Protein AF-A0A7K7LFU3-F1 (afdb_monomer_lite)

Organism: NCBI:txid75869

pLDDT: mean 89.57, std 10.31, range [48.53, 98.19]

Foldseek 3Di:
DLLQLVLVVQLVCVVVQAKEAEPQFWIKGWDWDWDDDPPDIDIDTDIDTAGDVCLCVLLVHDHPVVDDPVPRDHHYPDLVSSCVVVVHDSVVSVCVSVVVSVVVSVCSNVVHDDDDDRPPRD

Structure (mmCIF, N/CA/C/O backbone):
data_AF-A0A7K7LFU3-F1
#
_entry.id   AF-A0A7K7LFU3-F1
#
loop_
_atom_site.group_PDB
_atom_site.id
_atom_site.type_symbol
_atom_site.label_atom_id
_atom_site.label_alt_id
_atom_site.label_comp_id
_atom_site.label_asym_id
_atom_site.label_entity_id
_atom_site.label_seq_id
_atom_site.pdbx_PDB_ins_code
_atom_site.Cartn_x
_atom_site.Cartn_y
_atom_site.Cartn_z
_atom_site.occupancy
_atom_site.B_iso_or_equiv
_atom_site.auth_seq_id
_atom_site.auth_comp_id
_atom_site.auth_asym_id
_atom_site.auth_atom_id
_atom_site.pdbx_PDB_model_num
ATOM 1 N N . SER A 1 1 ? -14.016 -4.376 4.485 1.00 90.75 1 SER A N 1
ATOM 2 C CA . SER A 1 1 ? -12.919 -5.192 5.059 1.00 90.75 1 SER A CA 1
ATOM 3 C C . SER A 1 1 ? -11.695 -4.307 5.305 1.00 90.75 1 SER A C 1
ATOM 5 O O . SER A 1 1 ? -11.732 -3.148 4.911 1.00 90.75 1 SER A O 1
ATOM 7 N N . VAL A 1 2 ? -10.618 -4.798 5.946 1.00 96.69 2 VAL A N 1
ATOM 8 C CA . VAL A 1 2 ? -9.376 -4.002 6.119 1.00 96.69 2 VAL A CA 1
ATOM 9 C C . VAL A 1 2 ? -8.805 -3.574 4.763 1.00 96.69 2 VAL A C 1
ATOM 11 O O . VAL A 1 2 ? -8.467 -2.412 4.594 1.00 96.69 2 VAL A O 1
ATOM 14 N N . TRP A 1 3 ? -8.754 -4.481 3.782 1.00 96.25 3 TRP A N 1
ATOM 15 C CA . TRP A 1 3 ? -8.216 -4.176 2.453 1.00 96.25 3 TRP A CA 1
ATOM 16 C C . TRP A 1 3 ? -9.107 -3.241 1.626 1.00 96.25 3 TRP A C 1
ATOM 18 O O . TRP A 1 3 ? -8.574 -2.456 0.849 1.00 96.25 3 TRP A O 1
ATOM 28 N N . ASP A 1 4 ? -10.427 -3.235 1.841 1.00 96.25 4 ASP A N 1
ATOM 29 C CA . ASP A 1 4 ? -11.302 -2.219 1.228 1.00 96.25 4 ASP A CA 1
ATOM 30 C C . ASP A 1 4 ? -10.980 -0.818 1.779 1.00 96.25 4 ASP A C 1
ATOM 32 O O . ASP A 1 4 ? -10.830 0.124 1.011 1.00 96.25 4 ASP A O 1
ATOM 36 N N . ALA A 1 5 ? -10.782 -0.685 3.098 1.00 97.25 5 ALA A N 1
ATOM 37 C CA . ALA A 1 5 ? -10.393 0.589 3.712 1.00 97.25 5 ALA A CA 1
ATOM 38 C C . ALA A 1 5 ? -8.985 1.041 3.285 1.00 97.25 5 ALA A C 1
ATOM 40 O O . ALA A 1 5 ? -8.759 2.227 3.069 1.00 97.25 5 ALA A O 1
ATOM 41 N N . VAL A 1 6 ? -8.046 0.102 3.119 1.00 97.38 6 VAL A N 1
ATOM 42 C CA . VAL A 1 6 ? -6.728 0.390 2.530 1.00 97.38 6 VAL A CA 1
ATOM 43 C C . VAL A 1 6 ? -6.864 0.869 1.083 1.00 97.38 6 VAL A C 1
ATOM 45 O O . VAL A 1 6 ? -6.154 1.789 0.693 1.00 97.38 6 VAL A O 1
ATOM 48 N N . SER A 1 7 ? -7.773 0.281 0.299 1.00 96.56 7 SER A N 1
ATOM 49 C CA . SER A 1 7 ? -7.992 0.674 -1.099 1.00 96.56 7 SER A CA 1
ATOM 50 C C . SER A 1 7 ? -8.486 2.120 -1.202 1.00 96.56 7 SER A C 1
ATOM 52 O O . SER A 1 7 ? -7.872 2.913 -1.909 1.00 96.56 7 SER A O 1
ATOM 54 N N . VAL A 1 8 ? -9.502 2.489 -0.410 1.00 96.62 8 VAL A N 1
ATOM 55 C CA . VAL A 1 8 ? -10.002 3.875 -0.318 1.00 96.62 8 VAL A CA 1
ATOM 56 C C . VAL A 1 8 ? -8.896 4.828 0.138 1.00 96.62 8 VAL A C 1
ATOM 58 O O . VAL A 1 8 ? -8.652 5.841 -0.505 1.00 96.62 8 VAL A O 1
ATOM 61 N N . TYR A 1 9 ? -8.149 4.466 1.188 1.00 97.12 9 TYR A N 1
ATOM 62 C CA . TYR A 1 9 ? -7.040 5.283 1.688 1.00 97.12 9 TYR A CA 1
ATOM 63 C C . TYR A 1 9 ? -6.000 5.585 0.600 1.00 97.12 9 TYR A C 1
ATOM 65 O O . TYR A 1 9 ? -5.547 6.721 0.463 1.00 97.12 9 TYR A O 1
ATOM 73 N N . ILE A 1 10 ? -5.610 4.568 -0.176 1.00 96.56 10 ILE A N 1
ATOM 74 C CA . ILE A 1 10 ? -4.663 4.728 -1.284 1.00 96.56 10 ILE A CA 1
ATOM 75 C C . ILE A 1 10 ? -5.268 5.620 -2.364 1.00 96.56 10 ILE A C 1
ATOM 77 O O . ILE A 1 10 ? -4.593 6.530 -2.834 1.00 96.56 10 ILE A O 1
ATOM 81 N N . GLN A 1 11 ? -6.524 5.381 -2.740 1.00 95.25 11 GLN A N 1
ATOM 82 C CA . GLN A 1 11 ? -7.217 6.167 -3.755 1.00 95.25 11 GLN A CA 1
ATOM 83 C C . GLN A 1 11 ? -7.240 7.660 -3.393 1.00 95.25 11 GLN A C 1
ATOM 85 O O . GLN A 1 11 ? -6.828 8.482 -4.215 1.00 95.25 11 GLN A O 1
ATOM 90 N N . ASP A 1 12 ? -7.623 8.000 -2.159 1.00 95.31 12 ASP A N 1
ATOM 91 C CA . ASP A 1 12 ? -7.669 9.381 -1.662 1.00 95.31 12 ASP A CA 1
ATOM 92 C C . ASP A 1 12 ? -6.290 10.058 -1.749 1.00 95.31 12 ASP A C 1
ATOM 94 O O . ASP A 1 12 ? -6.162 11.183 -2.236 1.00 95.31 12 ASP A O 1
ATOM 98 N N . HIS A 1 13 ? -5.222 9.357 -1.355 1.00 95.06 13 HIS A N 1
ATOM 99 C CA . HIS A 1 13 ? -3.860 9.903 -1.412 1.00 95.06 13 HIS A CA 1
ATOM 100 C C . HIS A 1 13 ? -3.358 10.067 -2.856 1.00 95.06 13 HIS A C 1
ATOM 102 O O . HIS A 1 13 ? -2.749 11.089 -3.192 1.00 95.06 13 HIS A O 1
ATOM 108 N N . LEU A 1 14 ? -3.654 9.114 -3.746 1.00 93.19 14 LEU A N 1
ATOM 109 C CA . LEU A 1 14 ? -3.255 9.201 -5.153 1.00 93.19 14 LEU A CA 1
ATOM 110 C C . LEU A 1 14 ? -3.965 10.349 -5.884 1.00 93.19 14 LEU A C 1
ATOM 112 O O . LEU A 1 14 ? -3.333 11.013 -6.710 1.00 93.19 14 LEU A O 1
ATOM 116 N N . GLN A 1 15 ? -5.228 10.646 -5.555 1.00 91.81 15 GLN A N 1
ATOM 117 C CA . GLN A 1 15 ? -5.933 11.831 -6.072 1.00 91.81 15 GLN A CA 1
ATOM 118 C C . GLN A 1 15 ? -5.231 13.137 -5.669 1.00 91.81 15 GLN A C 1
ATOM 120 O O . GLN A 1 15 ? -5.150 14.075 -6.465 1.00 91.81 15 GLN A O 1
ATOM 125 N N . LEU A 1 16 ? -4.639 13.167 -4.473 1.00 92.62 16 LEU A N 1
ATOM 126 C CA . LEU A 1 16 ? -3.815 14.271 -3.971 1.00 92.62 16 LEU A CA 1
ATOM 127 C C . LEU A 1 16 ? -2.362 14.228 -4.478 1.00 92.62 16 LEU A C 1
ATOM 129 O O . LEU A 1 16 ? -1.540 15.052 -4.077 1.00 92.62 16 LEU A O 1
ATOM 133 N N . ARG A 1 17 ? -2.024 13.286 -5.373 1.00 89.75 17 ARG A N 1
ATOM 134 C CA . ARG A 1 17 ? -0.663 13.025 -5.886 1.00 89.75 17 ARG A CA 1
ATOM 135 C C . ARG A 1 17 ? 0.362 12.686 -4.795 1.00 89.75 17 ARG A C 1
ATOM 137 O O . ARG A 1 17 ? 1.577 12.766 -5.030 1.00 89.75 17 ARG A O 1
ATOM 144 N N . GLN A 1 18 ? -0.122 12.255 -3.636 1.00 92.38 18 GLN A N 1
ATOM 145 C CA . GLN A 1 18 ? 0.672 11.754 -2.528 1.00 92.38 18 GLN A CA 1
ATOM 146 C C . GLN A 1 18 ? 0.767 10.232 -2.653 1.00 92.38 18 GLN A C 1
ATOM 148 O O . GLN A 1 18 ? -0.238 9.529 -2.695 1.00 92.38 18 GLN A O 1
ATOM 153 N N . GLY A 1 19 ? 1.983 9.706 -2.765 1.00 93.31 19 GLY A N 1
ATOM 154 C CA . GLY A 1 19 ? 2.163 8.259 -2.802 1.00 93.31 19 GLY A CA 1
ATOM 155 C C . GLY A 1 19 ? 2.065 7.650 -1.405 1.00 93.31 19 GLY A C 1
ATOM 156 O O . GLY A 1 19 ? 2.336 8.320 -0.408 1.00 93.31 19 GLY A O 1
ATOM 157 N N . VAL A 1 20 ? 1.698 6.373 -1.340 1.00 95.56 20 VAL A N 1
ATOM 158 C CA . VAL A 1 20 ? 1.486 5.625 -0.096 1.00 95.56 20 VAL A CA 1
ATOM 159 C C . VAL A 1 20 ? 2.398 4.411 -0.054 1.00 95.56 20 VAL A C 1
ATOM 161 O O . VAL A 1 20 ? 2.433 3.610 -0.987 1.00 95.56 20 VAL A O 1
ATOM 164 N N . ARG A 1 21 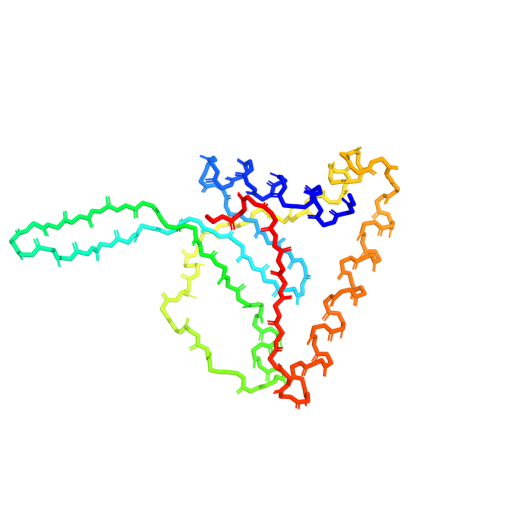? 3.103 4.218 1.058 1.00 95.38 21 ARG A N 1
ATOM 165 C CA . ARG A 1 21 ? 3.936 3.043 1.321 1.00 95.38 21 ARG A CA 1
ATOM 166 C C . ARG A 1 21 ? 3.220 2.071 2.254 1.00 95.38 21 ARG A C 1
ATOM 168 O O . ARG A 1 21 ? 2.915 2.402 3.399 1.00 95.38 21 ARG A O 1
ATOM 175 N N . ILE A 1 22 ? 3.044 0.834 1.799 1.00 95.56 22 ILE A N 1
ATOM 176 C CA . ILE A 1 22 ? 2.499 -0.271 2.591 1.00 95.56 22 ILE A CA 1
ATOM 177 C C . ILE A 1 22 ? 3.659 -1.113 3.141 1.00 95.56 22 ILE A C 1
ATOM 179 O O . ILE A 1 22 ? 4.451 -1.653 2.359 1.00 95.56 22 ILE A O 1
ATOM 183 N N . PRO A 1 23 ? 3.775 -1.271 4.472 1.00 91.88 23 PRO A N 1
ATOM 184 C CA . PRO A 1 23 ? 4.876 -2.004 5.084 1.00 91.88 23 PRO A CA 1
ATOM 185 C C . PRO A 1 23 ? 5.080 -3.406 4.498 1.00 91.88 23 PRO A C 1
ATOM 187 O O . PRO A 1 23 ? 4.150 -4.207 4.415 1.00 91.88 23 PRO A O 1
ATOM 190 N N . ALA A 1 24 ? 6.329 -3.683 4.110 1.00 90.38 24 ALA A N 1
ATOM 191 C CA . ALA A 1 24 ? 6.817 -4.947 3.554 1.00 90.38 24 ALA A CA 1
ATOM 192 C C . ALA A 1 24 ? 6.152 -5.435 2.247 1.00 90.38 24 ALA A C 1
ATOM 194 O O . ALA A 1 24 ? 6.592 -6.453 1.718 1.00 90.38 24 ALA A O 1
ATOM 195 N N . LEU A 1 25 ? 5.141 -4.732 1.725 1.00 93.31 25 LEU A N 1
ATOM 196 C CA . LEU A 1 25 ? 4.450 -5.070 0.481 1.00 93.31 25 LEU A CA 1
ATOM 197 C C . LEU A 1 25 ? 4.969 -4.237 -0.693 1.00 93.31 25 LEU A C 1
ATOM 199 O O . LEU A 1 25 ? 5.378 -4.790 -1.710 1.00 93.31 25 LEU A O 1
ATOM 203 N N . GLY A 1 26 ? 4.969 -2.912 -0.557 1.00 92.88 26 GLY A N 1
ATOM 204 C CA . GLY A 1 26 ? 5.314 -2.026 -1.663 1.00 92.88 26 GLY A CA 1
ATOM 205 C C . GLY A 1 26 ? 4.825 -0.604 -1.463 1.00 92.88 26 GLY A C 1
ATOM 206 O O . GLY A 1 26 ? 4.511 -0.188 -0.347 1.00 92.88 26 GLY A O 1
ATOM 207 N N . SER A 1 27 ? 4.746 0.138 -2.555 1.00 93.06 27 SER A N 1
ATOM 208 C CA . SER A 1 27 ? 4.243 1.504 -2.567 1.00 93.06 27 SER A CA 1
ATOM 209 C C . SER A 1 27 ? 3.403 1.790 -3.799 1.00 93.06 27 SER A C 1
ATOM 211 O O . SER A 1 27 ? 3.685 1.284 -4.880 1.00 93.06 27 SER A O 1
ATOM 213 N N . PHE A 1 28 ? 2.403 2.642 -3.624 1.00 93.62 28 PHE A N 1
ATOM 214 C CA . PHE A 1 28 ? 1.613 3.234 -4.691 1.00 93.62 28 PHE A CA 1
ATOM 215 C C . PHE A 1 28 ? 2.065 4.670 -4.895 1.00 93.62 28 PHE A C 1
ATOM 217 O O . PHE A 1 28 ? 2.272 5.395 -3.922 1.00 93.62 28 PHE A O 1
ATOM 224 N N . ASP A 1 29 ? 2.209 5.086 -6.144 1.00 91.62 29 ASP A N 1
ATOM 225 C CA . ASP A 1 29 ? 2.566 6.459 -6.476 1.00 91.62 29 ASP A CA 1
ATOM 226 C C . ASP A 1 29 ? 1.937 6.882 -7.804 1.00 91.62 29 ASP A C 1
ATOM 228 O O . ASP A 1 29 ? 1.570 6.045 -8.628 1.00 91.62 29 ASP A O 1
ATOM 232 N N . VAL A 1 30 ? 1.838 8.190 -8.023 1.00 89.81 30 VAL A N 1
ATOM 233 C CA . VAL A 1 30 ? 1.459 8.766 -9.313 1.00 89.81 30 VAL A CA 1
ATOM 234 C C . VAL A 1 30 ? 2.717 9.267 -10.005 1.00 89.81 30 VAL A C 1
ATOM 236 O O . VAL A 1 30 ? 3.354 10.218 -9.543 1.00 89.81 30 VAL A O 1
ATOM 239 N N . VAL A 1 31 ? 3.046 8.658 -11.143 1.00 86.62 31 VAL A N 1
ATOM 240 C CA . VAL A 1 31 ? 4.147 9.094 -12.009 1.00 86.62 31 VAL A CA 1
ATOM 241 C C . VAL A 1 31 ? 3.604 9.729 -13.279 1.00 86.62 31 VAL A C 1
ATOM 243 O O . VAL A 1 31 ? 2.566 9.328 -13.801 1.00 86.62 31 VAL A O 1
ATOM 246 N N . THR A 1 32 ? 4.308 10.724 -13.803 1.00 87.38 32 THR A N 1
ATOM 247 C CA . THR A 1 32 ? 3.971 11.307 -15.102 1.00 87.38 32 THR A CA 1
ATOM 248 C C . THR A 1 32 ? 4.516 10.406 -16.203 1.00 87.38 32 THR A C 1
ATOM 250 O O . THR A 1 32 ? 5.727 10.203 -16.287 1.00 87.38 32 THR A O 1
ATOM 253 N N . LYS A 1 33 ? 3.638 9.877 -17.057 1.00 86.75 33 LYS A N 1
ATOM 254 C CA . LYS A 1 33 ? 4.034 9.161 -18.273 1.00 86.75 33 LYS A CA 1
ATOM 255 C C . LYS A 1 33 ? 3.893 10.064 -19.488 1.00 86.75 33 LYS A C 1
ATOM 257 O O . LYS A 1 33 ? 2.956 10.854 -19.584 1.00 86.75 33 LYS A O 1
ATOM 262 N N . CYS A 1 34 ? 4.822 9.904 -20.423 1.00 87.19 34 CYS A N 1
ATOM 263 C CA . CYS A 1 34 ? 4.813 10.574 -21.715 1.00 87.19 34 CYS A CA 1
ATOM 264 C C . CYS A 1 34 ? 4.745 9.508 -22.807 1.00 87.19 34 CYS A C 1
ATOM 266 O O . CYS A 1 34 ? 5.635 8.662 -22.899 1.00 87.19 34 CYS A O 1
ATOM 268 N N . VAL A 1 35 ? 3.709 9.551 -23.638 1.00 88.38 35 VAL A N 1
ATOM 269 C CA . VAL A 1 35 ? 3.558 8.648 -24.783 1.00 88.38 35 VAL A CA 1
ATOM 270 C C . VAL A 1 35 ? 3.545 9.486 -26.052 1.00 88.38 35 VAL A C 1
ATOM 272 O O . VAL A 1 35 ? 2.775 10.437 -26.173 1.00 88.38 35 VAL A O 1
ATOM 275 N N . LYS A 1 36 ? 4.410 9.140 -27.008 1.00 90.94 36 LYS A N 1
ATOM 276 C CA . LYS A 1 36 ? 4.375 9.735 -28.345 1.00 90.94 36 LYS A CA 1
ATOM 277 C C . LYS A 1 36 ? 3.309 9.030 -29.171 1.00 90.94 36 LYS A C 1
ATOM 279 O O . LYS A 1 36 ? 3.423 7.835 -29.434 1.00 90.94 36 LYS A O 1
ATOM 284 N N . VAL A 1 37 ? 2.296 9.775 -29.590 1.00 89.88 37 VAL A N 1
ATOM 285 C CA . VAL A 1 37 ? 1.260 9.307 -30.509 1.00 89.88 37 VAL A CA 1
ATOM 286 C C . VAL A 1 37 ? 1.357 10.162 -31.765 1.00 89.88 37 VAL A C 1
ATOM 288 O O . VAL A 1 37 ? 1.039 11.348 -31.754 1.00 89.88 37 VAL A O 1
ATOM 291 N N . ARG A 1 38 ? 1.834 9.564 -32.864 1.00 88.50 38 ARG A N 1
ATOM 292 C CA . ARG A 1 38 ? 2.171 10.283 -34.109 1.00 88.50 38 ARG A CA 1
ATOM 293 C C . ARG A 1 38 ? 3.209 11.391 -33.841 1.00 88.50 38 ARG A C 1
ATOM 295 O O . ARG A 1 38 ? 4.308 11.075 -33.396 1.00 88.50 38 ARG A O 1
ATOM 302 N N . ASN A 1 39 ? 2.858 12.658 -34.081 1.00 89.12 39 ASN A N 1
ATOM 303 C CA . ASN A 1 39 ? 3.707 13.830 -33.829 1.00 89.12 39 ASN A CA 1
ATOM 304 C C . ASN A 1 39 ? 3.360 14.556 -32.518 1.00 89.12 39 ASN A C 1
ATOM 306 O O . ASN A 1 39 ? 3.954 15.590 -32.218 1.00 89.12 39 ASN A O 1
ATOM 310 N N . GLU A 1 40 ? 2.421 14.029 -31.732 1.00 90.31 40 GLU A N 1
ATOM 311 C CA . GLU A 1 40 ? 1.991 14.629 -30.473 1.00 90.31 40 GLU A CA 1
ATOM 312 C C . GLU A 1 40 ? 2.546 13.835 -29.289 1.00 90.31 40 GLU A C 1
ATOM 314 O O . GLU A 1 40 ? 2.630 12.604 -29.308 1.00 90.31 40 GLU A O 1
ATOM 319 N N . THR A 1 41 ? 2.957 14.550 -28.243 1.00 91.75 41 THR A N 1
ATOM 320 C CA . THR A 1 41 ? 3.351 13.935 -26.972 1.00 91.75 41 THR A CA 1
ATOM 321 C C . THR A 1 41 ? 2.203 14.096 -25.996 1.00 91.75 41 THR A C 1
ATOM 323 O O . THR A 1 41 ? 1.884 15.211 -25.591 1.00 91.75 41 THR A O 1
ATOM 326 N N . ILE A 1 42 ? 1.593 12.979 -25.613 1.00 91.88 42 ILE A N 1
ATOM 327 C CA . ILE A 1 42 ? 0.552 12.946 -24.592 1.00 91.88 42 ILE A CA 1
ATOM 328 C C . ILE A 1 42 ? 1.234 12.729 -23.247 1.00 91.88 42 ILE A C 1
ATOM 330 O O . ILE A 1 42 ? 1.953 11.746 -23.058 1.00 91.88 42 ILE A O 1
ATOM 334 N N . ILE A 1 43 ? 1.005 13.654 -22.320 1.00 91.31 43 ILE A N 1
ATOM 335 C CA . ILE A 1 43 ? 1.527 13.606 -20.956 1.00 91.31 43 ILE A CA 1
ATOM 336 C C . ILE A 1 43 ? 0.350 13.378 -20.019 1.00 91.31 43 ILE A C 1
ATOM 338 O O . ILE A 1 43 ? -0.607 14.151 -20.036 1.00 91.31 43 ILE A O 1
ATOM 342 N N . PHE A 1 44 ? 0.410 12.335 -19.197 1.00 87.88 44 PHE A N 1
ATOM 343 C CA . PHE A 1 44 ? -0.669 12.025 -18.264 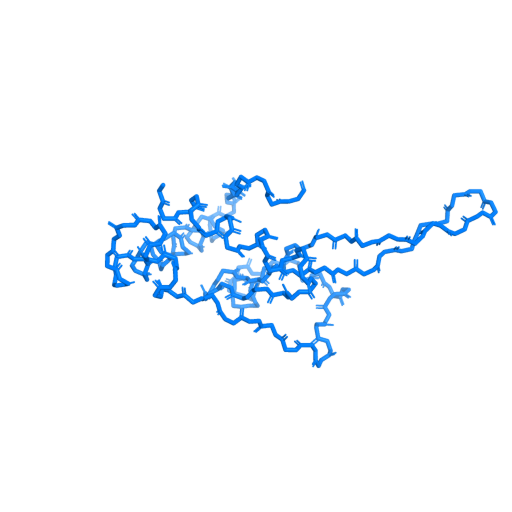1.00 87.88 44 PHE A CA 1
ATOM 344 C C . PHE A 1 44 ? -0.143 11.429 -16.951 1.00 87.88 44 PHE A C 1
ATOM 346 O O . PHE A 1 44 ? 0.900 10.767 -16.937 1.00 87.88 44 PHE A O 1
ATOM 353 N N . PRO A 1 45 ? -0.834 11.676 -15.823 1.00 87.38 45 PRO A N 1
ATOM 354 C CA . PRO A 1 45 ? -0.541 11.007 -14.563 1.00 87.38 45 PRO A CA 1
ATOM 355 C C . PRO A 1 45 ? -0.971 9.536 -14.632 1.00 87.38 45 PRO A C 1
ATOM 357 O O . PRO A 1 45 ? -2.076 9.232 -15.071 1.00 87.38 45 PRO A O 1
ATOM 360 N N . MET A 1 46 ? -0.110 8.631 -14.176 1.00 87.25 46 MET A N 1
ATOM 361 C CA . MET A 1 46 ? -0.368 7.195 -14.116 1.00 87.25 46 MET A CA 1
ATOM 362 C C . MET A 1 46 ? -0.163 6.698 -12.678 1.00 87.25 46 MET A C 1
ATOM 364 O O . MET A 1 46 ? 0.945 6.862 -12.154 1.00 87.25 46 MET A O 1
ATOM 368 N N . PRO A 1 47 ? -1.168 6.068 -12.044 1.00 89.31 47 PRO A N 1
ATOM 369 C CA . PRO A 1 47 ? -0.956 5.338 -10.804 1.00 89.31 47 PRO A CA 1
ATOM 370 C C . PRO A 1 47 ? -0.113 4.091 -11.087 1.00 89.31 47 PRO A C 1
ATOM 372 O O . PRO A 1 47 ? -0.371 3.339 -12.030 1.00 89.31 47 PRO A O 1
ATOM 375 N N . VAL A 1 48 ? 0.927 3.878 -10.288 1.00 89.12 48 VAL A N 1
ATOM 376 C CA . VAL A 1 48 ? 1.824 2.729 -10.413 1.00 89.12 48 VAL A CA 1
ATOM 377 C C . VAL A 1 48 ? 2.057 2.117 -9.041 1.00 89.12 48 VAL A C 1
ATOM 379 O O . VAL A 1 48 ? 2.243 2.819 -8.047 1.00 89.12 48 VAL A O 1
ATOM 382 N N . PHE A 1 49 ? 2.052 0.788 -9.010 1.00 91.06 49 PHE A N 1
ATOM 383 C CA . PHE A 1 49 ? 2.463 0.005 -7.859 1.00 91.06 49 PHE A CA 1
ATOM 384 C C . PHE A 1 49 ? 3.910 -0.462 -8.022 1.00 91.06 49 PHE A C 1
ATOM 386 O O . PHE A 1 49 ? 4.287 -1.005 -9.062 1.00 91.06 49 PHE A O 1
ATOM 393 N N . TYR A 1 50 ? 4.695 -0.303 -6.963 1.00 89.31 50 TYR A N 1
ATOM 394 C CA . TYR A 1 50 ? 6.077 -0.749 -6.873 1.00 89.31 50 TYR A CA 1
ATOM 395 C C . TYR A 1 50 ? 6.212 -1.773 -5.760 1.00 89.31 50 TYR A C 1
ATOM 397 O O . TYR A 1 50 ? 5.887 -1.498 -4.603 1.00 89.31 50 TYR A O 1
ATOM 405 N N . LEU A 1 51 ? 6.706 -2.959 -6.107 1.00 90.12 51 LEU A N 1
ATOM 406 C CA . LEU A 1 51 ? 6.934 -4.022 -5.140 1.00 90.12 51 LEU A CA 1
ATOM 407 C C . LEU A 1 51 ? 8.081 -3.638 -4.196 1.00 90.12 51 LEU A C 1
ATOM 409 O O . LEU A 1 51 ? 9.094 -3.081 -4.619 1.00 90.12 51 LEU A O 1
ATOM 413 N N . ALA A 1 52 ? 7.941 -3.943 -2.907 1.00 89.69 52 ALA A N 1
ATOM 414 C CA . ALA A 1 52 ? 8.983 -3.622 -1.943 1.00 89.69 52 ALA A CA 1
ATOM 415 C C . ALA A 1 52 ? 10.279 -4.398 -2.238 1.00 89.69 52 ALA A C 1
ATOM 417 O O . ALA A 1 52 ? 10.266 -5.598 -2.526 1.00 89.69 52 ALA A O 1
ATOM 418 N N . ARG A 1 53 ? 11.424 -3.717 -2.103 1.00 85.75 53 ARG A N 1
ATOM 419 C CA . ARG A 1 53 ? 12.749 -4.267 -2.440 1.00 85.75 53 ARG A CA 1
ATOM 420 C C . ARG A 1 53 ? 13.082 -5.559 -1.695 1.00 85.75 53 ARG A C 1
ATOM 422 O O . ARG A 1 53 ? 13.755 -6.418 -2.252 1.00 85.75 53 ARG A O 1
ATOM 429 N N . ASN A 1 54 ? 12.602 -5.722 -0.461 1.00 84.94 54 ASN A N 1
ATOM 430 C CA . ASN A 1 54 ? 12.775 -6.965 0.292 1.00 84.94 54 ASN A CA 1
ATOM 431 C C . ASN A 1 54 ? 12.124 -8.156 -0.428 1.00 84.94 54 ASN A C 1
ATOM 433 O O . ASN A 1 54 ? 12.736 -9.211 -0.489 1.00 84.94 54 ASN A O 1
ATOM 437 N N . LEU A 1 55 ? 10.936 -7.991 -1.020 1.00 88.50 55 LEU A N 1
ATOM 438 C CA . LEU A 1 55 ? 10.288 -9.057 -1.789 1.00 88.50 55 LEU A CA 1
ATOM 439 C C . LEU A 1 55 ? 11.014 -9.323 -3.112 1.00 88.50 55 LEU A C 1
ATOM 441 O O . LEU A 1 55 ? 11.173 -10.480 -3.484 1.00 88.50 55 LEU A O 1
ATOM 445 N N . ILE A 1 56 ? 11.498 -8.274 -3.786 1.00 88.50 56 ILE A N 1
ATOM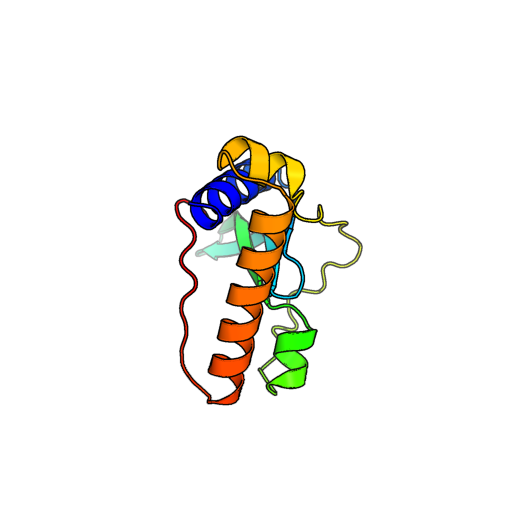 446 C CA . ILE A 1 56 ? 12.270 -8.411 -5.031 1.00 88.50 56 ILE A CA 1
ATOM 447 C C . ILE A 1 56 ? 13.550 -9.219 -4.784 1.00 88.50 56 ILE A C 1
ATOM 449 O O . ILE A 1 56 ? 13.798 -10.212 -5.462 1.00 88.50 56 ILE A O 1
ATOM 453 N N . VAL A 1 57 ? 14.337 -8.818 -3.781 1.00 86.88 57 VAL A N 1
ATOM 454 C CA . VAL A 1 57 ? 15.627 -9.445 -3.462 1.00 86.88 57 VAL A CA 1
ATOM 455 C C . VAL A 1 57 ? 15.441 -10.853 -2.903 1.00 86.88 57 VAL A C 1
ATOM 457 O O . VAL A 1 57 ? 16.127 -11.768 -3.345 1.00 86.88 57 VAL A O 1
ATOM 460 N N . SER A 1 58 ? 14.513 -11.059 -1.960 1.00 88.56 58 SER A N 1
ATOM 461 C CA . SER A 1 58 ? 14.310 -12.378 -1.343 1.00 88.56 58 SER A CA 1
ATOM 462 C C . SER A 1 58 ? 13.828 -13.445 -2.325 1.00 88.56 58 SER A C 1
ATOM 464 O O . SER A 1 58 ? 14.074 -14.623 -2.081 1.00 88.56 58 SER A O 1
ATOM 466 N N . HIS A 1 59 ? 13.172 -13.047 -3.418 1.00 88.50 59 HIS A N 1
ATOM 467 C CA . HIS A 1 59 ? 12.587 -13.969 -4.397 1.00 88.50 59 HIS A CA 1
ATOM 468 C C . HIS A 1 59 ? 13.220 -13.866 -5.790 1.00 88.50 59 HIS A C 1
ATOM 470 O O . HIS A 1 59 ? 12.658 -14.388 -6.747 1.00 88.50 59 HIS A O 1
ATOM 476 N N . ASN A 1 60 ? 14.386 -13.215 -5.914 1.00 86.44 60 ASN A N 1
ATOM 477 C CA . ASN A 1 60 ? 15.127 -13.039 -7.174 1.00 86.44 60 ASN A CA 1
ATOM 478 C C . ASN A 1 60 ? 14.259 -12.519 -8.336 1.00 86.44 60 ASN A C 1
ATOM 480 O O . ASN A 1 60 ? 14.412 -12.943 -9.484 1.00 86.44 60 ASN A O 1
ATOM 484 N N . LEU A 1 61 ? 13.326 -11.613 -8.037 1.00 86.38 61 LEU A N 1
ATOM 485 C CA . LEU A 1 61 ? 12.450 -11.030 -9.048 1.00 86.38 61 LEU A CA 1
ATOM 486 C C . LEU A 1 61 ? 13.220 -10.000 -9.876 1.00 86.38 61 LEU A C 1
ATOM 488 O O . LEU A 1 61 ? 14.138 -9.338 -9.389 1.00 86.38 61 LEU A O 1
ATOM 492 N N . MET A 1 62 ? 12.823 -9.844 -11.138 1.00 80.81 62 MET A N 1
ATOM 493 C CA . MET A 1 62 ? 13.394 -8.817 -12.001 1.00 80.81 62 MET A CA 1
ATOM 494 C C . MET A 1 62 ? 12.984 -7.437 -11.482 1.00 80.81 62 MET A C 1
ATOM 496 O O . MET A 1 62 ? 11.801 -7.106 -11.447 1.00 80.81 62 MET A O 1
ATOM 500 N N . ASP A 1 63 ? 13.968 -6.651 -11.052 1.00 69.50 63 ASP A N 1
ATOM 501 C CA . ASP A 1 63 ? 13.736 -5.292 -10.573 1.00 69.50 63 ASP A CA 1
ATOM 502 C C . ASP A 1 63 ? 13.343 -4.379 -11.740 1.00 69.50 63 ASP A C 1
ATOM 504 O O . ASP A 1 63 ? 14.032 -4.338 -12.768 1.00 69.50 63 ASP A O 1
ATOM 508 N N . ASN A 1 64 ? 12.255 -3.625 -11.579 1.00 66.19 64 ASN A N 1
ATOM 509 C CA . ASN A 1 64 ? 11.890 -2.601 -12.545 1.00 66.19 64 ASN A CA 1
ATOM 510 C C . ASN A 1 64 ? 12.741 -1.351 -12.284 1.00 66.19 64 ASN A C 1
ATOM 512 O O . ASN A 1 64 ? 12.338 -0.435 -11.568 1.00 66.19 64 ASN A O 1
ATOM 516 N N . LYS A 1 65 ? 13.938 -1.331 -12.883 1.00 60.88 65 LYS A N 1
ATOM 517 C CA . LYS A 1 65 ? 14.949 -0.273 -12.715 1.00 60.88 65 LYS A CA 1
ATOM 518 C C . LYS A 1 65 ? 14.477 1.132 -13.117 1.00 60.88 65 LYS A C 1
ATOM 520 O O . LYS A 1 65 ? 15.186 2.093 -12.831 1.00 60.88 65 LYS A O 1
ATOM 525 N N . GLU A 1 66 ? 13.328 1.268 -13.786 1.00 58.84 66 GLU A N 1
ATOM 526 C CA . GLU A 1 66 ? 12.779 2.570 -14.186 1.00 58.84 66 GLU A CA 1
ATOM 527 C C . GLU A 1 66 ? 12.280 3.409 -13.004 1.00 58.84 66 GLU A C 1
ATOM 529 O O . GLU A 1 66 ? 12.225 4.633 -13.122 1.00 58.84 66 GLU A O 1
ATOM 534 N N . TYR A 1 67 ? 11.955 2.797 -11.859 1.00 55.59 67 TYR A N 1
ATOM 535 C CA . TYR A 1 67 ? 11.487 3.544 -10.693 1.00 55.59 67 TYR A CA 1
ATOM 536 C C . TYR A 1 67 ? 12.477 3.505 -9.541 1.00 55.59 67 TYR A C 1
ATOM 538 O O . TYR A 1 67 ? 12.478 2.623 -8.684 1.00 55.59 67 TYR A O 1
ATOM 546 N N . LEU A 1 68 ? 13.280 4.557 -9.486 1.00 56.47 68 LEU A N 1
ATOM 547 C CA . LEU A 1 68 ? 13.827 5.046 -8.237 1.00 56.47 68 LEU A CA 1
ATOM 548 C C . LEU A 1 68 ? 12.911 6.201 -7.823 1.00 56.47 68 LEU A C 1
ATOM 550 O O . LEU A 1 68 ? 12.863 7.187 -8.563 1.00 56.47 68 LEU A O 1
ATOM 554 N N . PRO A 1 69 ? 12.191 6.137 -6.684 1.00 56.25 69 PRO A N 1
ATOM 555 C CA . PRO A 1 69 ? 11.604 7.326 -6.083 1.00 56.25 69 PRO A CA 1
ATOM 556 C C . PRO A 1 69 ? 12.776 8.175 -5.591 1.00 56.25 69 PRO A C 1
ATOM 558 O O . PRO A 1 69 ? 13.126 8.179 -4.413 1.00 56.25 69 PRO A O 1
ATOM 561 N N . GLY A 1 70 ? 13.479 8.807 -6.528 1.00 48.53 70 GLY A N 1
ATOM 562 C CA . GLY A 1 70 ? 14.590 9.692 -6.262 1.00 48.53 70 GLY A CA 1
ATOM 563 C C . GLY A 1 70 ? 14.034 10.857 -5.467 1.00 48.53 70 GLY A C 1
ATOM 564 O O . GLY A 1 70 ? 13.453 11.772 -6.036 1.00 48.53 70 GLY A O 1
ATOM 565 N N . HIS A 1 71 ? 14.173 10.778 -4.146 1.00 56.94 71 HIS A N 1
ATOM 566 C CA . HIS A 1 71 ? 13.847 11.820 -3.173 1.00 56.94 71 HIS A CA 1
ATOM 567 C C . HIS A 1 71 ? 12.360 12.119 -2.910 1.00 56.94 71 HIS A C 1
ATOM 569 O O . HIS A 1 71 ? 12.084 12.959 -2.057 1.00 56.94 71 HIS A O 1
ATOM 575 N N . LYS A 1 72 ? 11.395 11.444 -3.555 1.00 75.12 72 LYS A N 1
ATOM 576 C CA . LYS A 1 72 ? 9.970 11.628 -3.219 1.00 75.12 72 LYS A CA 1
ATOM 577 C C . LYS A 1 72 ? 9.631 10.880 -1.927 1.00 75.12 72 LYS A C 1
ATOM 579 O O . LYS A 1 72 ? 9.671 9.651 -1.888 1.00 75.12 72 LYS A O 1
ATOM 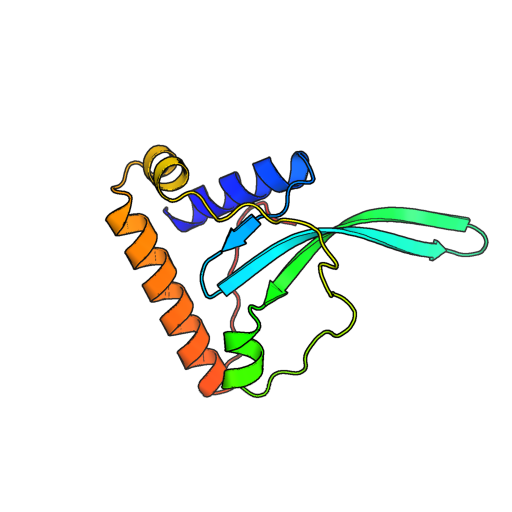584 N N . GLU A 1 73 ? 9.296 11.620 -0.876 1.00 81.62 73 GLU A N 1
ATOM 585 C CA . GLU A 1 73 ? 8.800 11.046 0.374 1.00 81.62 73 GLU A CA 1
ATOM 586 C C . GLU A 1 73 ? 7.375 10.509 0.164 1.00 81.62 73 GLU A C 1
ATOM 588 O O . GLU A 1 73 ? 6.494 11.218 -0.326 1.00 81.62 73 GLU A O 1
ATOM 593 N N . LEU A 1 74 ? 7.169 9.226 0.472 1.00 90.12 74 LEU A N 1
ATOM 594 C CA . LEU A 1 74 ? 5.874 8.552 0.358 1.00 90.12 74 LEU A CA 1
ATOM 595 C C . LEU A 1 74 ? 5.269 8.389 1.751 1.00 90.12 74 LEU A C 1
ATOM 597 O O . LEU A 1 74 ? 5.956 7.938 2.673 1.00 90.12 74 LEU A O 1
ATOM 601 N N . GLU A 1 75 ? 3.978 8.681 1.879 1.00 94.44 75 GLU A N 1
ATOM 602 C CA . GLU A 1 75 ? 3.265 8.604 3.150 1.00 94.44 75 GLU A CA 1
ATOM 603 C C . GLU A 1 75 ? 3.200 7.144 3.622 1.00 94.44 75 GLU A C 1
ATOM 605 O O . GLU A 1 75 ? 2.718 6.272 2.890 1.00 94.44 75 GLU A O 1
ATOM 610 N N . PRO A 1 76 ? 3.690 6.807 4.823 1.00 95.69 76 PRO A N 1
ATOM 611 C CA . PRO A 1 76 ? 3.472 5.479 5.373 1.00 95.69 76 PRO A CA 1
ATOM 612 C C . PRO A 1 76 ? 1.979 5.262 5.637 1.00 95.69 76 PRO A C 1
ATOM 614 O O . PRO A 1 76 ? 1.325 6.103 6.243 1.00 95.69 76 PRO A O 1
ATOM 617 N N . LEU A 1 77 ? 1.450 4.100 5.245 1.00 97.31 77 LEU A N 1
ATOM 618 C CA . LEU A 1 77 ? 0.055 3.737 5.497 1.00 97.31 77 LEU A CA 1
ATOM 619 C C . LEU A 1 77 ? -0.301 3.903 6.984 1.00 97.31 77 LEU A C 1
ATOM 621 O O . LEU A 1 77 ? 0.210 3.178 7.847 1.00 97.31 77 LEU A O 1
ATOM 625 N N . LYS A 1 78 ? -1.217 4.825 7.281 1.00 97.50 78 LYS A N 1
ATOM 626 C CA . LYS A 1 78 ? -1.624 5.130 8.654 1.00 97.50 78 LYS A CA 1
ATOM 627 C C . LYS A 1 78 ? -2.648 4.126 9.165 1.00 97.50 78 LYS A C 1
ATOM 629 O O . LYS A 1 78 ? -3.850 4.246 8.933 1.00 97.50 78 LYS A O 1
ATOM 634 N N . PHE A 1 79 ? -2.180 3.141 9.931 1.00 97.69 79 PHE A N 1
ATOM 635 C CA . PHE A 1 79 ? -3.057 2.122 10.517 1.00 97.69 79 PHE A CA 1
ATOM 636 C C . PHE A 1 79 ? -4.209 2.677 11.365 1.00 97.69 79 PHE A C 1
ATOM 638 O O . PHE A 1 79 ? -5.284 2.092 11.272 1.00 97.69 79 PHE A O 1
ATOM 645 N N . PRO A 1 80 ? -4.060 3.756 12.162 1.00 98.06 80 PRO A N 1
ATOM 646 C CA . PRO A 1 80 ? -5.188 4.311 12.910 1.00 98.06 80 PRO A CA 1
ATOM 647 C C . PRO A 1 80 ? -6.335 4.802 12.016 1.00 98.06 80 PRO A C 1
ATOM 649 O O . PRO A 1 80 ? -7.493 4.539 12.326 1.00 98.06 80 PRO A O 1
ATOM 652 N N . GLU A 1 81 ? -6.026 5.449 10.890 1.00 97.94 81 GLU A N 1
ATOM 653 C CA . GLU A 1 81 ? -7.032 5.972 9.953 1.00 97.94 81 GLU A CA 1
ATOM 654 C C . GLU A 1 81 ? -7.755 4.826 9.234 1.00 97.94 81 GLU A C 1
ATOM 656 O O . GLU A 1 81 ? -8.985 4.760 9.229 1.00 97.94 81 GLU A O 1
ATOM 661 N N . VAL A 1 82 ? -6.996 3.841 8.741 1.00 98.19 82 VAL A N 1
ATOM 662 C CA . VAL A 1 82 ? -7.556 2.611 8.153 1.00 98.19 82 VAL A CA 1
ATOM 663 C C . VAL A 1 82 ? -8.413 1.849 9.169 1.00 98.19 82 VAL A C 1
ATOM 665 O O . VAL A 1 82 ? -9.463 1.311 8.825 1.00 98.19 82 VAL A O 1
ATOM 668 N N . ALA A 1 83 ? -7.976 1.788 10.428 1.00 98.19 83 ALA A N 1
ATOM 669 C CA . ALA A 1 83 ? -8.688 1.097 11.496 1.00 98.19 83 ALA A CA 1
ATOM 670 C C . ALA A 1 83 ? -10.028 1.762 11.814 1.00 98.19 83 ALA A C 1
ATOM 672 O O . ALA A 1 83 ? -11.029 1.055 11.946 1.00 98.19 83 ALA A O 1
ATOM 673 N N . ALA A 1 84 ? -10.054 3.097 11.872 1.00 98.00 84 ALA A N 1
ATOM 674 C CA . ALA A 1 84 ? -11.281 3.868 12.034 1.00 98.00 84 ALA A CA 1
ATOM 675 C C . ALA A 1 84 ? -12.251 3.609 10.870 1.00 98.00 84 ALA A C 1
ATOM 677 O O . ALA A 1 84 ? -13.393 3.216 11.107 1.00 98.00 84 ALA A O 1
ATOM 678 N N . ALA A 1 85 ? -11.778 3.714 9.623 1.00 97.44 85 ALA A N 1
ATOM 679 C CA . ALA A 1 85 ? -12.593 3.468 8.430 1.00 97.44 85 ALA A CA 1
ATOM 680 C C . ALA A 1 85 ? -13.135 2.027 8.360 1.00 97.44 85 ALA A C 1
ATOM 682 O O . ALA A 1 85 ? -14.278 1.797 7.969 1.00 97.44 85 ALA A O 1
ATOM 683 N N . ALA A 1 86 ? -12.343 1.041 8.786 1.00 97.44 86 ALA A N 1
ATOM 684 C CA . ALA A 1 86 ? -12.748 -0.362 8.818 1.00 97.44 86 ALA A CA 1
ATOM 685 C C . ALA A 1 86 ? -13.503 -0.772 10.099 1.00 97.44 86 ALA A C 1
ATOM 687 O O . ALA A 1 86 ? -13.882 -1.939 10.211 1.00 97.44 86 ALA A O 1
ATOM 688 N N . SER A 1 87 ? -13.715 0.140 11.059 1.00 97.69 87 SER A N 1
ATOM 689 C CA . SER A 1 87 ? -14.336 -0.144 12.365 1.00 97.69 87 SER A CA 1
ATOM 690 C C . SER A 1 87 ? -13.676 -1.315 13.115 1.00 97.69 87 SER A C 1
ATOM 692 O O . SER A 1 87 ? -14.334 -2.210 13.649 1.00 97.69 87 SER A O 1
ATOM 694 N N . VAL A 1 88 ? -12.341 -1.336 13.137 1.00 97.88 88 VAL A N 1
ATOM 695 C CA . VAL A 1 88 ? -11.528 -2.351 13.827 1.00 97.88 88 VAL A CA 1
ATOM 696 C C . VAL A 1 88 ? -10.415 -1.698 14.647 1.00 97.88 88 VAL A C 1
ATOM 698 O O . VAL A 1 88 ? -10.191 -0.498 14.575 1.00 97.88 88 VAL A O 1
ATOM 701 N N . SER A 1 89 ? -9.673 -2.483 15.433 1.00 98.06 89 SER A N 1
ATOM 702 C CA . SER A 1 89 ? -8.482 -1.975 16.119 1.00 98.06 89 SER A CA 1
ATOM 703 C C . SER A 1 89 ? -7.290 -1.833 15.165 1.00 98.06 89 SER A C 1
ATOM 705 O O . SER A 1 89 ? -7.114 -2.633 14.243 1.00 98.06 89 SER A O 1
ATOM 707 N N . TRP A 1 90 ? -6.402 -0.873 15.439 1.00 96.69 90 TRP A N 1
ATOM 708 C CA . TRP A 1 90 ? -5.162 -0.692 14.670 1.00 96.69 90 TRP A CA 1
ATOM 709 C C . TRP A 1 90 ? -4.276 -1.951 14.678 1.00 96.69 90 TRP A C 1
ATOM 711 O O . TRP A 1 90 ? -3.701 -2.304 13.652 1.00 96.69 90 TRP A O 1
ATOM 721 N N . LYS A 1 91 ? -4.256 -2.704 15.790 1.00 98.00 91 LYS A N 1
ATOM 722 C CA . LYS A 1 91 ? -3.568 -4.006 15.890 1.00 98.00 91 LYS A CA 1
ATOM 723 C C . LYS A 1 91 ? -4.134 -5.041 14.911 1.00 98.00 91 LYS A C 1
ATOM 725 O O . LYS A 1 91 ? -3.388 -5.858 14.373 1.00 98.00 91 LYS A O 1
ATOM 730 N N . LYS A 1 92 ? -5.452 -5.021 14.668 1.00 97.88 92 LYS A N 1
ATOM 731 C CA . LYS A 1 92 ? -6.104 -5.913 13.696 1.00 97.88 92 LYS A CA 1
ATOM 732 C C . LYS A 1 92 ? -5.735 -5.530 12.262 1.00 97.88 92 LYS A C 1
ATOM 734 O O . LYS A 1 92 ? -5.498 -6.429 11.459 1.00 97.88 92 LYS A O 1
ATOM 739 N N . VAL A 1 93 ? -5.624 -4.234 11.961 1.00 98.19 93 VAL A N 1
ATOM 740 C CA . VAL A 1 93 ? -5.115 -3.742 10.666 1.00 98.19 93 VAL A CA 1
ATOM 741 C C . VAL A 1 93 ? -3.675 -4.198 10.447 1.00 98.19 93 VAL A C 1
ATOM 743 O O . VAL A 1 93 ? -3.393 -4.863 9.452 1.00 98.19 93 VAL A O 1
ATOM 746 N N . GLU A 1 94 ? -2.790 -3.932 11.408 1.00 97.62 94 GLU A N 1
ATOM 747 C CA . GLU A 1 94 ? -1.383 -4.334 11.338 1.00 97.62 94 GLU A CA 1
ATOM 748 C C . GLU A 1 94 ? -1.236 -5.848 11.124 1.00 97.62 94 GLU A C 1
ATOM 750 O O . GLU A 1 94 ? -0.521 -6.290 10.223 1.00 97.62 94 GLU A O 1
ATOM 755 N N . SER A 1 95 ? -1.941 -6.660 11.920 1.00 97.88 95 SER A N 1
ATOM 756 C CA . SER A 1 95 ? -1.889 -8.118 11.795 1.00 97.88 95 SER A CA 1
ATOM 757 C C . SER A 1 95 ? -2.432 -8.610 10.453 1.00 97.88 95 SER A C 1
ATOM 759 O O . SER A 1 95 ? -1.900 -9.573 9.903 1.00 97.88 95 SER A O 1
ATOM 761 N N . CYS A 1 96 ? -3.476 -7.971 9.917 1.00 97.44 96 CYS A N 1
ATOM 762 C CA . CYS A 1 96 ? -4.049 -8.318 8.618 1.00 97.44 96 CYS A CA 1
ATOM 763 C C . CYS A 1 96 ? -3.064 -8.030 7.477 1.00 97.44 96 CYS A C 1
ATOM 765 O O . CYS A 1 96 ? -2.821 -8.908 6.643 1.00 97.44 96 CYS A O 1
ATOM 767 N N . ILE A 1 97 ? -2.437 -6.851 7.485 1.00 96.69 97 ILE A N 1
ATOM 768 C CA . ILE A 1 97 ? -1.421 -6.468 6.496 1.00 96.69 97 ILE A CA 1
ATOM 769 C C . ILE A 1 97 ? -0.219 -7.408 6.596 1.00 96.69 97 ILE A C 1
ATOM 771 O O . ILE A 1 97 ? 0.156 -8.027 5.602 1.00 96.69 97 ILE A O 1
ATOM 775 N N . ARG A 1 98 ? 0.328 -7.615 7.802 1.00 96.88 98 ARG A N 1
ATOM 776 C CA . ARG A 1 98 ? 1.468 -8.519 8.027 1.00 96.88 98 ARG A CA 1
ATOM 777 C C . ARG A 1 98 ? 1.173 -9.949 7.574 1.00 96.88 98 ARG A C 1
ATOM 779 O O . ARG A 1 98 ? 2.020 -10.573 6.933 1.00 96.88 98 ARG A O 1
ATOM 786 N N . GLY A 1 99 ? -0.010 -10.470 7.900 1.00 97.25 99 GLY A N 1
ATOM 787 C CA . GLY A 1 99 ? -0.442 -11.806 7.491 1.00 97.25 99 GLY A CA 1
ATOM 788 C C . GLY A 1 99 ? -0.539 -11.934 5.971 1.00 97.25 99 GLY A C 1
ATOM 789 O O . GLY A 1 99 ? 0.006 -12.875 5.399 1.00 97.25 99 GLY A O 1
ATOM 790 N N . THR A 1 100 ? -1.142 -10.946 5.309 1.00 95.94 100 THR A N 1
ATOM 791 C CA . THR A 1 100 ? -1.279 -10.924 3.844 1.00 95.94 100 THR A CA 1
ATOM 792 C C . THR A 1 100 ? 0.084 -10.846 3.157 1.00 95.94 100 THR A C 1
ATOM 794 O O . THR A 1 100 ? 0.380 -11.663 2.289 1.00 95.94 100 THR A O 1
ATOM 797 N N . THR A 1 101 ? 0.963 -9.937 3.587 1.00 94.81 101 THR A N 1
ATOM 798 C CA . THR A 1 101 ? 2.316 -9.806 3.023 1.00 94.81 101 THR A CA 1
ATOM 799 C C . THR A 1 101 ? 3.145 -11.079 3.223 1.00 94.81 101 THR A C 1
ATOM 801 O O . THR A 1 101 ? 3.920 -11.468 2.351 1.00 94.81 101 THR A O 1
ATOM 804 N N . SER A 1 102 ? 2.955 -11.775 4.346 1.00 95.50 102 SER A N 1
ATOM 805 C CA . SER A 1 102 ? 3.615 -13.059 4.612 1.00 95.50 102 SER A CA 1
ATOM 806 C C . SER A 1 102 ? 3.133 -14.163 3.663 1.00 95.50 102 SER A C 1
ATOM 808 O O . SER A 1 102 ? 3.943 -14.965 3.195 1.00 95.50 102 SER A O 1
ATOM 810 N N . LEU A 1 103 ? 1.834 -14.197 3.346 1.00 95.88 103 LEU A N 1
ATOM 811 C CA . LEU A 1 103 ? 1.270 -15.118 2.352 1.00 95.88 103 LEU A CA 1
ATOM 812 C C . LEU A 1 103 ? 1.781 -14.804 0.943 1.00 95.88 103 LEU A C 1
ATOM 814 O O . LEU A 1 103 ? 2.208 -15.718 0.242 1.00 95.88 103 LEU A O 1
ATOM 818 N N . ILE A 1 104 ? 1.814 -13.525 0.564 1.00 94.88 104 ILE A N 1
ATOM 819 C CA . ILE A 1 104 ? 2.387 -13.048 -0.704 1.00 94.88 104 ILE A CA 1
ATOM 820 C C . ILE A 1 104 ? 3.839 -13.509 -0.831 1.00 94.88 104 ILE A C 1
ATOM 822 O O . ILE A 1 104 ? 4.185 -14.188 -1.792 1.00 94.88 104 ILE A O 1
ATOM 826 N N . SER A 1 105 ? 4.669 -13.230 0.177 1.00 94.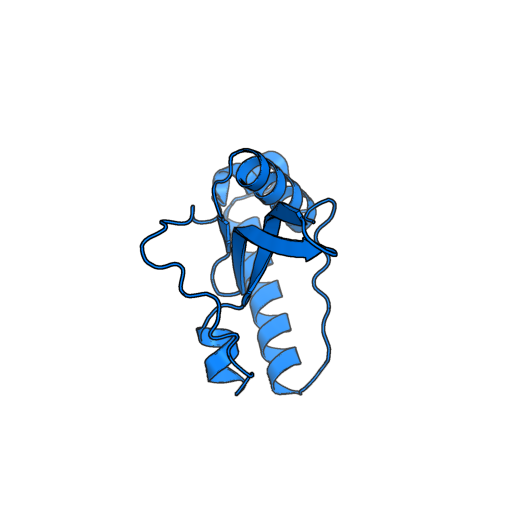00 105 SER A N 1
ATOM 827 C CA . SER A 1 105 ? 6.077 -13.635 0.187 1.00 94.00 105 SER A CA 1
ATOM 828 C C . SER A 1 105 ? 6.240 -15.151 0.037 1.00 94.00 105 SER A C 1
ATOM 830 O O . SER A 1 105 ? 7.030 -15.618 -0.777 1.00 94.00 105 SER A O 1
ATOM 832 N N . ARG A 1 106 ? 5.451 -15.949 0.767 1.00 95.50 106 ARG A N 1
ATOM 833 C CA . ARG A 1 106 ? 5.489 -17.414 0.646 1.00 95.50 106 ARG A CA 1
ATOM 834 C C . ARG A 1 106 ? 5.109 -17.896 -0.755 1.00 95.50 106 ARG A C 1
ATOM 836 O O . ARG A 1 106 ? 5.718 -18.842 -1.242 1.00 95.50 106 ARG A O 1
ATOM 843 N N . SER A 1 107 ? 4.101 -17.278 -1.360 1.00 94.75 107 SER A N 1
ATOM 844 C CA . SER A 1 107 ? 3.599 -17.650 -2.687 1.00 94.75 107 SER A CA 1
ATOM 845 C C . SER A 1 107 ? 4.633 -17.313 -3.768 1.00 94.75 107 SER A C 1
ATOM 847 O O . SER A 1 107 ? 4.965 -18.158 -4.596 1.00 94.75 107 SER A O 1
ATOM 849 N N . LEU A 1 108 ? 5.252 -16.128 -3.677 1.00 92.69 108 LEU A N 1
ATOM 850 C CA . LEU A 1 108 ? 6.371 -15.730 -4.539 1.00 92.69 108 LEU A CA 1
ATOM 851 C C . LEU A 1 108 ? 7.546 -16.711 -4.443 1.00 92.69 108 LEU A C 1
ATOM 853 O O . LEU A 1 108 ? 8.083 -17.116 -5.469 1.00 92.69 108 LEU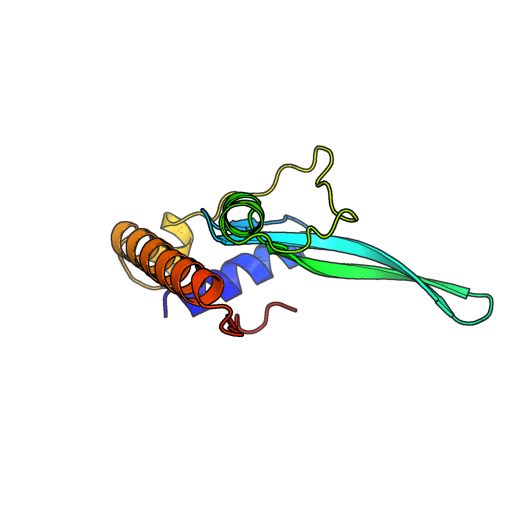 A O 1
ATOM 857 N N . GLY A 1 109 ? 7.886 -17.171 -3.235 1.00 91.31 109 GLY A N 1
ATOM 858 C CA . GLY A 1 109 ? 8.954 -18.158 -3.029 1.00 91.31 109 GLY A CA 1
ATOM 859 C C . GLY A 1 109 ? 8.687 -19.527 -3.665 1.00 91.31 109 GLY A C 1
ATOM 860 O O . GLY A 1 109 ? 9.616 -20.306 -3.857 1.00 91.31 109 GLY A O 1
ATOM 861 N N . LYS A 1 110 ? 7.433 -19.824 -4.020 1.00 93.31 110 LYS A N 1
ATOM 862 C CA . LYS A 1 110 ? 7.044 -21.027 -4.771 1.00 93.31 110 LYS A CA 1
ATOM 863 C C . LYS A 1 110 ? 6.932 -20.790 -6.281 1.00 93.31 110 LYS A C 1
ATOM 865 O O . LYS A 1 110 ? 6.597 -21.720 -7.009 1.00 93.31 110 LYS A O 1
ATOM 870 N N . GLY A 1 111 ? 7.160 -19.563 -6.751 1.00 90.31 111 GLY A N 1
ATOM 871 C CA . GLY A 1 111 ? 6.923 -19.174 -8.141 1.00 90.31 111 GLY A CA 1
ATOM 872 C C . GLY A 1 111 ? 5.439 -19.085 -8.512 1.00 90.31 111 GLY A C 1
ATOM 873 O O . GLY A 1 111 ? 5.104 -19.148 -9.693 1.00 90.31 111 GLY A O 1
ATOM 874 N N . GLU A 1 112 ? 4.538 -18.962 -7.531 1.00 92.69 112 GLU A N 1
ATOM 875 C CA . GLU A 1 112 ? 3.104 -18.814 -7.791 1.00 92.69 112 GLU A CA 1
ATOM 876 C C . GLU A 1 112 ? 2.804 -17.417 -8.363 1.00 92.69 112 GLU A C 1
ATOM 878 O O . GLU A 1 112 ? 3.319 -16.402 -7.884 1.00 92.69 112 GLU A O 1
ATOM 883 N N . ASN A 1 113 ? 1.932 -17.355 -9.374 1.00 87.94 113 ASN A N 1
ATOM 884 C CA . ASN A 1 113 ? 1.391 -16.092 -9.868 1.00 87.94 113 ASN A CA 1
ATOM 885 C C . ASN A 1 113 ? 0.225 -15.665 -8.967 1.00 87.94 113 ASN A C 1
ATOM 887 O O . ASN A 1 113 ? -0.764 -16.388 -8.836 1.00 87.94 113 ASN A O 1
ATOM 891 N N . ILE A 1 114 ? 0.361 -14.506 -8.328 1.00 89.38 114 ILE A N 1
ATOM 892 C CA . ILE A 1 114 ? -0.584 -13.996 -7.336 1.00 89.38 114 ILE A CA 1
ATOM 893 C C . ILE A 1 114 ? -1.132 -12.636 -7.756 1.00 89.38 114 ILE A C 1
ATOM 895 O O . ILE A 1 114 ? -0.401 -11.780 -8.250 1.00 89.38 114 ILE A O 1
ATOM 899 N N . ALA A 1 115 ? -2.414 -12.414 -7.479 1.00 89.94 115 ALA A N 1
ATOM 900 C CA . ALA A 1 115 ? -3.066 -11.125 -7.650 1.00 89.94 115 ALA A CA 1
ATOM 901 C C . ALA A 1 115 ? -3.549 -10.608 -6.290 1.00 89.94 115 ALA A C 1
ATOM 903 O O . ALA A 1 115 ? -4.331 -11.271 -5.607 1.00 89.94 115 ALA A O 1
ATOM 904 N N . LEU A 1 116 ? -3.100 -9.411 -5.908 1.00 88.94 116 LEU A N 1
ATOM 905 C CA . LEU A 1 116 ? -3.709 -8.636 -4.831 1.00 88.94 116 LEU A CA 1
ATOM 906 C C . LEU A 1 116 ? -4.607 -7.580 -5.472 1.00 88.94 116 LEU A C 1
ATOM 908 O O . LEU A 1 116 ? -4.115 -6.618 -6.054 1.00 88.94 116 LEU A O 1
ATOM 912 N N . VAL A 1 117 ? -5.919 -7.779 -5.380 1.00 90.12 117 VAL A N 1
ATOM 913 C CA . VAL A 1 117 ? -6.900 -6.862 -5.968 1.00 90.12 117 VAL A CA 1
ATOM 914 C C . VAL A 1 117 ? -7.270 -5.797 -4.942 1.00 90.12 117 VAL A C 1
ATOM 916 O O . VAL A 1 117 ? -7.825 -6.115 -3.889 1.00 90.12 117 VAL A O 1
ATOM 919 N N . LEU A 1 118 ? -6.975 -4.540 -5.267 1.00 90.06 118 LEU A N 1
ATOM 920 C CA . LEU A 1 118 ? -7.449 -3.363 -4.544 1.00 90.06 118 LEU A CA 1
ATOM 921 C C . LEU A 1 118 ? -8.551 -2.713 -5.373 1.00 90.06 118 LEU A C 1
ATOM 923 O O . LEU A 1 118 ? -8.377 -2.490 -6.570 1.00 90.06 118 LEU A O 1
ATOM 927 N N . ARG A 1 119 ? -9.704 -2.464 -4.756 1.00 86.62 119 ARG A N 1
ATOM 928 C CA . ARG A 1 119 ? -10.848 -1.885 -5.467 1.00 86.62 119 ARG A CA 1
ATOM 929 C C . ARG A 1 119 ? -10.576 -0.412 -5.739 1.00 86.62 119 ARG A C 1
ATOM 931 O O . ARG A 1 119 ? -10.066 0.272 -4.864 1.00 86.62 119 ARG A O 1
ATOM 938 N N . ASP A 1 120 ? -10.908 0.050 -6.938 1.00 82.00 120 ASP A N 1
ATOM 939 C CA . ASP A 1 120 ? -10.880 1.475 -7.299 1.00 82.00 120 ASP A CA 1
ATOM 940 C C . ASP A 1 120 ? -9.485 2.145 -7.226 1.00 82.00 120 ASP A C 1
ATOM 942 O O . ASP A 1 120 ? -9.362 3.369 -7.300 1.00 82.00 120 ASP A O 1
ATOM 946 N N . VAL A 1 121 ? -8.418 1.339 -7.131 1.00 78.75 121 VAL A N 1
ATOM 947 C CA . VAL A 1 121 ? -7.017 1.771 -7.216 1.00 78.75 121 VAL A CA 1
ATOM 948 C C . VAL A 1 121 ? -6.487 1.426 -8.608 1.00 78.75 121 VAL A C 1
ATOM 950 O O . VAL A 1 121 ? -6.043 0.300 -8.839 1.00 78.75 121 VAL A O 1
ATOM 953 N N . GLY A 1 122 ? -6.519 2.403 -9.520 1.00 60.66 122 GLY A N 1
ATOM 954 C CA . GLY A 1 122 ? -6.036 2.263 -10.901 1.00 60.66 122 GLY A CA 1
ATOM 955 C C . GLY A 1 122 ? -7.091 2.604 -11.933 1.00 60.66 122 GLY A C 1
ATOM 956 O O . GLY A 1 122 ? -7.878 1.695 -12.266 1.00 60.66 122 GLY A O 1
#

Secondary structure (DSSP, 8-state):
-HHHHHHHHHHHHHHTT--EEETTTEEEEEEEEEEEETTEEEEEEEEEEEE-HHHHHHTT----TT----S---EE--HHHHHHHTTS-HHHHHHHHHHHHHHHHHHHTTT-------TT--

Radius of gyration: 15.84 Å; chains: 1; bounding box: 30×36×50 Å

InterPro domains:
  IPR026295 Coiled-coil domain-containing protein 81 [PTHR14362] (1-122)
  IPR028034 CCDC81, HU domain 1 [PF14908] (1-61)
  IPR040673 CCDC81, HU domain 2 [PF18289] (74-122)

Sequence (122 aa):
SVWDAVSVYIQDHLQLRQGVRIPALGSFDVVTKCVKVRNETIIFPMPVFYLARNLIVSHNLMDNKEYLPGHKELEPLKFPEVAAAASVSWKKVESCIRGTTSLISRSLGKGENIALVLRDVG